Protein AF-A1HQV6-F1 (afdb_monomer)

Nearest PDB structures (foldseek):
  7wrs-assembly1_A  TM=8.060E-01  e=3.781E-03  Gallus gallus

Foldseek 3Di:
DDPVVVVVCVVVPVAPDCQPCPHPHPNNCVNVVDDPVNVVVVCVVCVPPPPPPPPDDDDDDDPDDDDD

Secondary structure (DSSP, 8-state):
--HHHHHHHHHTTSSSSTT-TTS-SHHHHHHTT--HHHHHHHHHHHTT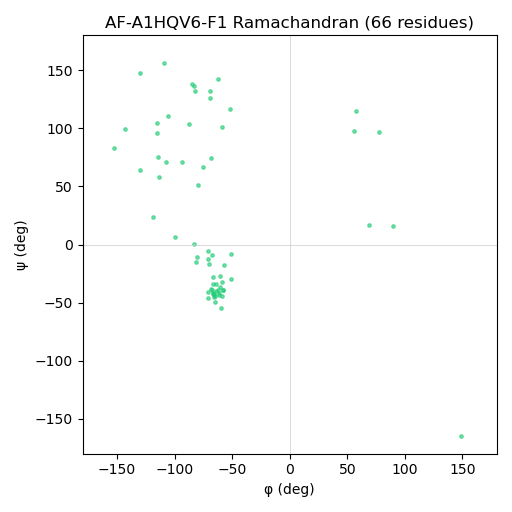--------------------

Mean predicted aligned error: 13.58 Å

Solvent-accessible surface area (backbone atoms only — not comparable to full-atom values): 4568 Å² total; per-residue (Å²): 137,61,72,68,60,59,51,51,38,45,77,69,59,79,41,93,43,72,53,26,66,87,38,100,36,74,51,1,42,47,68,65,66,54,52,72,63,61,52,49,56,48,52,64,72,50,71,82,65,85,81,76,83,84,82,82,86,82,82,81,88,78,91,75,84,78,80,133

Organism: NCBI:txid401526

pLDDT: mean 70.84, std 12.13, range [47.94, 84.94]

Radius of gyration: 21.43 Å; Cα contacts (8 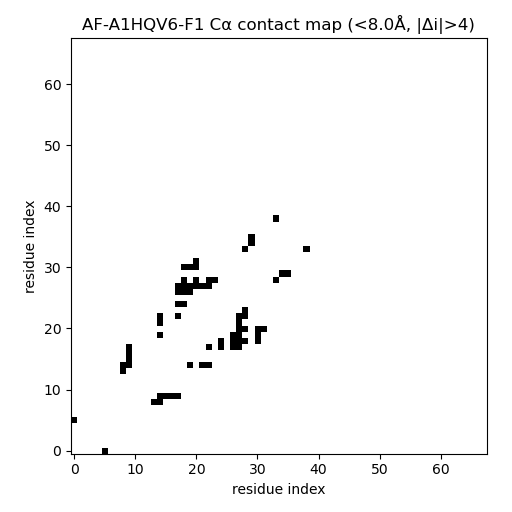Å, |Δi|>4): 34; chains: 1; bounding box: 46×43×52 Å

Structure (mmCIF, N/CA/C/O backbone):
data_AF-A1HQV6-F1
#
_entry.id   AF-A1HQV6-F1
#
loop_
_atom_site.group_PDB
_atom_site.id
_atom_site.type_symbol
_atom_site.label_atom_id
_atom_site.label_alt_id
_atom_site.label_comp_id
_atom_site.label_asym_id
_atom_site.label_entity_id
_atom_site.label_seq_id
_atom_site.pdbx_PDB_ins_code
_atom_site.Cartn_x
_atom_site.Cartn_y
_atom_site.Cartn_z
_atom_site.occupancy
_atom_site.B_iso_or_equiv
_atom_site.auth_seq_id
_atom_site.auth_comp_id
_atom_site.auth_asym_id
_atom_site.auth_atom_id
_atom_site.pdbx_PDB_model_num
ATOM 1 N N . MET A 1 1 ? 0.487 7.274 7.744 1.00 55.09 1 MET A N 1
ATOM 2 C CA . MET A 1 1 ? -0.725 6.651 8.328 1.00 55.09 1 MET A CA 1
ATOM 3 C C . MET A 1 1 ? -0.312 5.712 9.449 1.00 55.09 1 MET A C 1
ATOM 5 O O . MET A 1 1 ? 0.526 4.855 9.217 1.00 55.09 1 MET A O 1
ATOM 9 N N . SER A 1 2 ? -0.822 5.895 10.669 1.00 74.19 2 SER A N 1
ATOM 10 C CA . SER A 1 2 ? -0.433 5.044 11.804 1.00 74.19 2 SER A CA 1
ATOM 11 C C . SER A 1 2 ? -1.252 3.749 11.817 1.00 74.19 2 SER A C 1
ATOM 13 O O . SER A 1 2 ? -2.470 3.796 11.632 1.00 74.19 2 SER A O 1
ATOM 15 N N . LYS A 1 3 ? -0.604 2.603 12.069 1.00 70.81 3 LYS A N 1
ATOM 16 C CA . LYS A 1 3 ? -1.206 1.251 12.090 1.00 70.81 3 LYS A CA 1
ATOM 17 C C . LYS A 1 3 ? -2.467 1.158 12.969 1.00 70.81 3 LYS A C 1
ATOM 19 O O . LYS A 1 3 ? -3.382 0.407 12.643 1.00 70.81 3 LYS A O 1
ATOM 24 N N . ARG A 1 4 ? -2.563 1.972 14.033 1.00 79.25 4 ARG A N 1
ATOM 25 C CA . ARG A 1 4 ? -3.757 2.069 14.902 1.00 79.25 4 ARG A CA 1
ATOM 26 C C . ARG A 1 4 ? -5.007 2.560 14.168 1.00 79.25 4 ARG A C 1
ATOM 28 O O . ARG A 1 4 ? -6.083 2.036 14.419 1.00 79.25 4 ARG A O 1
ATOM 35 N N . LYS A 1 5 ? -4.878 3.530 13.256 1.00 78.56 5 LYS A N 1
ATOM 36 C CA . LYS A 1 5 ? -6.026 4.063 12.500 1.00 78.56 5 LYS A CA 1
ATOM 37 C C . LYS A 1 5 ? -6.584 3.023 11.527 1.00 78.56 5 LYS A C 1
ATOM 39 O O . LYS A 1 5 ? -7.793 2.908 11.406 1.00 78.56 5 LYS A O 1
ATOM 44 N N . LEU A 1 6 ? -5.709 2.234 10.896 1.00 78.38 6 LEU A N 1
ATOM 45 C CA . LEU A 1 6 ? -6.121 1.143 10.006 1.00 78.38 6 LEU A CA 1
ATOM 46 C C . LEU A 1 6 ? -6.866 0.040 10.768 1.00 78.38 6 LEU A C 1
ATOM 48 O O . LEU A 1 6 ? -7.922 -0.383 10.317 1.00 78.38 6 LEU A O 1
ATOM 52 N N . ARG A 1 7 ? -6.376 -0.366 11.950 1.00 79.88 7 ARG A N 1
ATOM 53 C CA . ARG A 1 7 ? -7.109 -1.316 12.808 1.00 79.88 7 ARG A CA 1
ATOM 54 C C . ARG A 1 7 ? -8.483 -0.792 13.201 1.00 79.88 7 ARG A C 1
ATOM 56 O O . ARG A 1 7 ? -9.445 -1.529 13.071 1.00 79.88 7 ARG A O 1
ATOM 63 N N . LEU A 1 8 ? -8.581 0.477 13.598 1.00 84.00 8 LEU A N 1
ATOM 64 C CA . LEU A 1 8 ? -9.858 1.079 13.978 1.00 84.00 8 LEU A CA 1
ATOM 65 C C . LEU A 1 8 ? -10.873 1.070 12.822 1.00 84.00 8 LEU A C 1
ATOM 67 O O . LEU A 1 8 ? -12.058 0.884 13.059 1.00 84.00 8 LEU A O 1
ATOM 71 N N . LEU A 1 9 ? -10.426 1.270 11.578 1.00 83.81 9 LEU A N 1
ATOM 72 C CA . LEU A 1 9 ? -11.297 1.224 10.397 1.00 83.81 9 LEU A CA 1
ATOM 73 C C . LEU A 1 9 ? -11.841 -0.185 10.128 1.00 83.81 9 LEU A C 1
ATOM 75 O O . LEU A 1 9 ? -13.013 -0.320 9.786 1.00 83.81 9 LEU A O 1
ATOM 79 N N . VAL A 1 10 ? -11.004 -1.209 10.318 1.00 80.75 10 VAL A N 1
ATOM 80 C CA . VAL A 1 10 ? -11.399 -2.620 10.187 1.00 80.75 10 VAL A CA 1
ATOM 81 C C . VAL A 1 10 ? -12.320 -3.033 11.341 1.00 80.75 10 VAL A C 1
ATOM 83 O O . VAL A 1 10 ? -13.368 -3.617 11.101 1.00 80.75 10 VAL A O 1
ATOM 86 N N . GLU A 1 11 ? -11.978 -2.675 12.582 1.00 83.75 11 GLU A N 1
ATOM 87 C CA . GLU A 1 11 ? -12.772 -2.987 13.782 1.00 83.75 11 GLU A CA 1
ATOM 88 C C . GLU A 1 11 ? -14.146 -2.296 13.765 1.00 83.75 11 GLU A C 1
ATOM 90 O O . GLU A 1 11 ? -15.129 -2.874 14.215 1.00 83.75 11 GLU A O 1
ATOM 95 N N . LYS A 1 12 ? -14.242 -1.084 13.205 1.00 84.50 12 LYS A N 1
ATOM 96 C CA . LYS A 1 12 ? -15.516 -0.366 13.037 1.00 84.50 12 LYS A CA 1
ATOM 97 C C . LYS A 1 12 ? -16.309 -0.784 11.788 1.00 84.50 12 LYS A C 1
ATOM 99 O O . LYS A 1 12 ? -17.364 -0.211 11.540 1.00 84.50 12 LYS A O 1
ATOM 104 N N . GLY A 1 13 ? -15.810 -1.732 10.991 1.00 79.94 13 GLY A N 1
ATOM 105 C CA . GLY A 1 13 ? -16.525 -2.270 9.829 1.00 79.94 13 GLY A CA 1
ATOM 106 C C . GLY A 1 13 ? -16.691 -1.302 8.652 1.00 79.94 13 GLY A C 1
ATOM 107 O O . GLY A 1 13 ? -17.506 -1.551 7.771 1.00 79.94 13 GLY A O 1
ATOM 108 N N . TYR A 1 14 ? -15.926 -0.204 8.594 1.00 80.31 14 TYR A N 1
ATOM 109 C CA . TYR A 1 14 ? -15.982 0.734 7.458 1.00 80.31 14 TYR A CA 1
ATOM 110 C C . TYR A 1 14 ? -15.392 0.153 6.165 1.00 80.31 14 TYR A C 1
ATOM 112 O O . TYR A 1 14 ? -15.600 0.707 5.084 1.00 80.31 14 TYR A O 1
ATOM 120 N N . VAL A 1 15 ? -14.621 -0.927 6.281 1.00 79.38 15 VAL A N 1
ATOM 121 C CA . VAL A 1 15 ? -13.984 -1.644 5.173 1.00 79.38 15 VAL A CA 1
ATOM 122 C C . VAL A 1 15 ? -14.283 -3.129 5.303 1.00 79.38 15 VAL A C 1
ATOM 124 O O . VAL A 1 15 ? -14.358 -3.649 6.416 1.00 79.38 15 VAL A O 1
ATOM 127 N N . SER A 1 16 ? -14.405 -3.831 4.175 1.00 78.19 16 SER A N 1
ATOM 128 C CA . SER A 1 16 ? -14.723 -5.268 4.172 1.00 78.19 16 SER A CA 1
ATOM 129 C C . SER A 1 16 ? -13.600 -6.146 4.745 1.00 78.19 16 SER A C 1
ATOM 131 O O . SER A 1 16 ? -13.776 -7.346 4.921 1.00 78.19 16 SER A O 1
ATOM 133 N N . GLY A 1 17 ? -12.424 -5.566 4.995 1.00 78.81 17 GLY A N 1
ATOM 134 C CA . GLY A 1 17 ? -11.265 -6.238 5.566 1.00 78.81 17 GLY A CA 1
ATOM 135 C C . GLY A 1 17 ? -9.956 -5.644 5.059 1.00 78.81 17 GLY A C 1
ATOM 136 O O . GLY A 1 17 ? -9.916 -4.563 4.472 1.00 78.81 17 GLY A O 1
ATOM 137 N N . TRP A 1 18 ? -8.865 -6.377 5.260 1.00 74.00 18 TRP A N 1
ATOM 138 C CA . TRP A 1 18 ? -7.528 -5.978 4.806 1.00 74.00 18 TRP A CA 1
ATOM 139 C C . TRP A 1 18 ? -7.340 -6.047 3.284 1.00 74.00 18 TRP A C 1
ATOM 141 O O . TRP A 1 18 ? -6.372 -5.486 2.768 1.00 74.00 18 TRP A O 1
ATOM 151 N N . ASP A 1 19 ? -8.284 -6.682 2.591 1.00 75.38 19 ASP A N 1
ATOM 152 C CA . ASP A 1 19 ? -8.299 -6.873 1.139 1.00 75.38 19 ASP A CA 1
ATOM 153 C C . ASP A 1 19 ? -9.208 -5.869 0.417 1.00 75.38 19 ASP A C 1
ATOM 155 O O . ASP A 1 19 ? -9.451 -6.004 -0.778 1.00 75.38 19 ASP A O 1
ATOM 159 N N . ASP A 1 20 ? -9.756 -4.881 1.126 1.00 81.12 20 ASP A N 1
ATOM 160 C CA . ASP A 1 20 ? -10.592 -3.842 0.525 1.00 81.12 20 ASP A CA 1
ATOM 161 C C . ASP A 1 20 ? -9.737 -2.912 -0.372 1.00 81.12 20 ASP A C 1
ATOM 163 O O . ASP A 1 20 ? -8.692 -2.434 0.080 1.00 81.12 20 ASP A O 1
ATOM 167 N N . PRO A 1 21 ? -10.148 -2.596 -1.618 1.00 74.75 21 PRO A N 1
ATOM 168 C CA . PRO A 1 21 ? -9.426 -1.679 -2.513 1.00 74.75 21 PRO A CA 1
ATOM 169 C C . PRO A 1 21 ? -9.194 -0.264 -1.954 1.00 74.75 21 PRO A C 1
ATOM 171 O O . PRO A 1 21 ? -8.361 0.480 -2.481 1.00 74.75 21 PRO A O 1
ATOM 174 N N . ARG A 1 22 ? -9.948 0.131 -0.919 1.00 77.19 22 ARG A N 1
ATOM 175 C CA . ARG A 1 22 ? -9.802 1.407 -0.199 1.00 77.19 22 ARG A CA 1
ATOM 176 C C . ARG A 1 22 ? -8.681 1.369 0.841 1.00 77.19 22 ARG A C 1
ATOM 178 O O . ARG A 1 22 ? -8.253 2.422 1.315 1.00 77.19 22 ARG A O 1
ATOM 185 N N . MET A 1 23 ? -8.199 0.178 1.198 1.00 78.69 23 MET A N 1
ATOM 186 C CA . MET A 1 23 ? -7.082 0.004 2.119 1.00 78.69 23 MET A CA 1
ATOM 187 C C . MET A 1 23 ? -5.748 0.170 1.378 1.00 78.69 23 MET A C 1
ATOM 189 O O . MET A 1 23 ? -5.535 -0.457 0.340 1.00 78.69 23 MET A O 1
ATOM 193 N N . PRO A 1 24 ? -4.800 0.964 1.915 1.00 74.50 24 PRO A N 1
ATOM 194 C CA . PRO A 1 24 ? -3.464 1.117 1.344 1.00 74.50 24 PRO A CA 1
ATOM 195 C C . PRO A 1 24 ? -2.569 -0.077 1.726 1.00 74.50 24 PRO A C 1
ATOM 197 O O . PRO A 1 24 ? -1.486 0.089 2.287 1.00 74.50 24 PRO A O 1
ATOM 200 N N . THR A 1 25 ? -3.058 -1.295 1.499 1.00 80.31 25 THR A N 1
ATOM 201 C CA . THR A 1 25 ? -2.354 -2.559 1.728 1.00 80.31 25 THR A CA 1
ATOM 202 C C . THR A 1 25 ? -1.994 -3.211 0.404 1.00 80.31 25 THR A C 1
ATOM 204 O O . THR A 1 25 ? -2.649 -2.995 -0.613 1.00 80.31 25 THR A O 1
ATOM 207 N N . ILE A 1 26 ? -0.971 -4.069 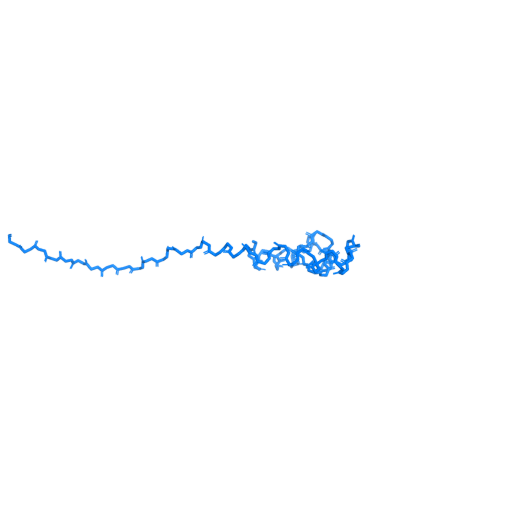0.420 1.00 74.69 26 ILE A N 1
ATOM 208 C CA . ILE A 1 26 ? -0.589 -4.853 -0.762 1.00 74.69 26 ILE A CA 1
ATOM 209 C C . ILE A 1 26 ? -1.775 -5.710 -1.229 1.00 74.69 26 ILE A C 1
ATOM 211 O O . ILE A 1 26 ? -2.034 -5.788 -2.425 1.00 74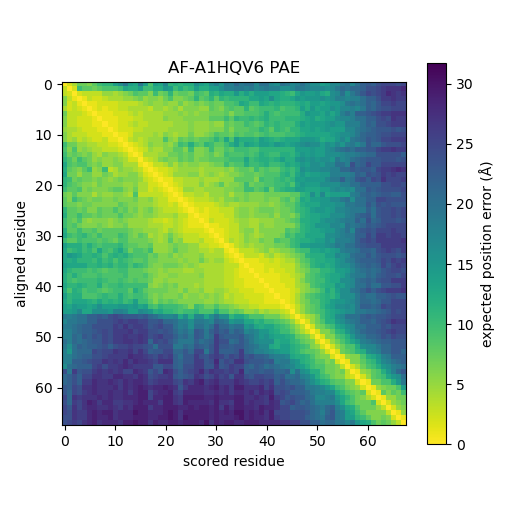.69 26 ILE A O 1
ATOM 215 N N . SER A 1 27 ? -2.546 -6.294 -0.306 1.00 76.69 27 SER A N 1
ATOM 216 C CA . SER A 1 27 ? 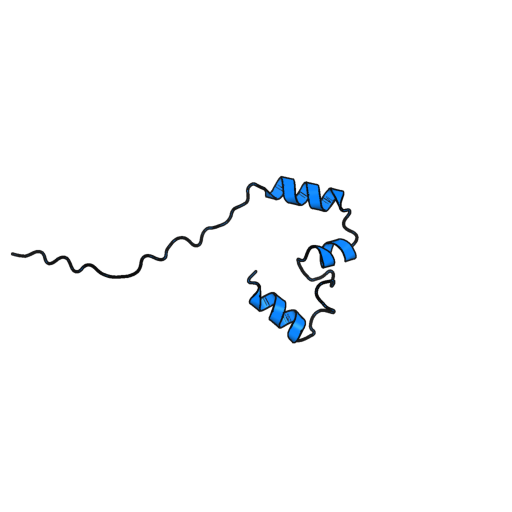-3.720 -7.096 -0.659 1.00 76.69 27 SER A CA 1
ATOM 217 C C . SER A 1 27 ? -4.852 -6.276 -1.288 1.00 76.69 27 SER A C 1
ATOM 219 O O . SER A 1 27 ? -5.414 -6.703 -2.295 1.00 76.69 27 SER A O 1
ATOM 221 N N . 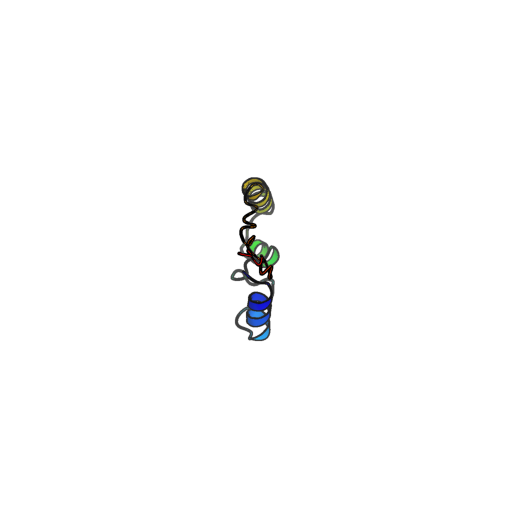GLY A 1 28 ? -5.139 -5.074 -0.768 1.00 80.19 28 GLY A N 1
ATOM 222 C CA . GLY A 1 28 ? -6.124 -4.160 -1.358 1.00 80.19 28 GLY A CA 1
ATOM 223 C C . GLY A 1 28 ? -5.719 -3.689 -2.757 1.00 80.19 28 GLY A C 1
ATOM 224 O O . GLY A 1 28 ? -6.539 -3.667 -3.674 1.00 80.19 28 GLY A O 1
ATOM 225 N N . LEU A 1 29 ? -4.428 -3.407 -2.964 1.00 79.06 29 LEU A N 1
ATOM 226 C CA . LEU A 1 29 ? -3.880 -3.076 -4.282 1.00 79.06 29 LEU A CA 1
ATOM 227 C C . LEU A 1 29 ? -3.966 -4.266 -5.250 1.00 79.06 29 LEU A C 1
ATOM 229 O O . LEU A 1 29 ? -4.393 -4.104 -6.390 1.00 79.06 29 LEU A O 1
ATOM 233 N N . ARG A 1 30 ? -3.661 -5.486 -4.800 1.00 77.44 30 ARG A N 1
ATOM 234 C CA . ARG A 1 30 ? -3.827 -6.689 -5.633 1.00 77.44 30 ARG A CA 1
ATOM 235 C C . ARG A 1 30 ? -5.286 -6.902 -6.041 1.00 77.44 30 ARG A C 1
ATOM 237 O O . ARG A 1 30 ? -5.548 -7.152 -7.213 1.00 77.44 30 ARG A O 1
ATOM 244 N N . ARG A 1 31 ? -6.247 -6.732 -5.123 1.00 79.88 31 ARG A N 1
ATOM 245 C CA . ARG A 1 31 ? -7.686 -6.849 -5.432 1.00 79.88 31 ARG A CA 1
ATOM 246 C C . ARG A 1 31 ? -8.189 -5.750 -6.371 1.00 79.88 31 ARG A C 1
ATOM 248 O O . ARG A 1 31 ? -9.125 -5.975 -7.129 1.00 79.88 31 ARG A O 1
ATOM 255 N N . ARG A 1 32 ? -7.554 -4.577 -6.352 1.00 79.50 32 ARG A N 1
ATOM 256 C CA . ARG A 1 32 ? -7.845 -3.466 -7.267 1.00 79.50 32 ARG A CA 1
ATOM 257 C C . ARG A 1 32 ? -7.382 -3.727 -8.711 1.00 79.50 32 ARG A C 1
ATOM 259 O O . ARG A 1 32 ? -7.700 -2.930 -9.585 1.00 79.50 32 ARG A O 1
ATOM 266 N N . GLY A 1 33 ? -6.678 -4.833 -8.967 1.00 82.12 33 GLY A N 1
ATOM 267 C CA . GLY A 1 33 ? -6.214 -5.219 -10.301 1.00 82.12 33 GLY A CA 1
ATOM 268 C C . GLY A 1 33 ? -4.832 -4.676 -10.656 1.00 82.12 33 GLY A C 1
ATOM 269 O O . GLY A 1 33 ? -4.463 -4.672 -11.826 1.00 82.12 33 GLY A O 1
ATOM 270 N N . TYR A 1 34 ? -4.051 -4.214 -9.671 1.00 79.94 34 TYR A N 1
ATOM 271 C CA . TYR A 1 34 ? -2.664 -3.841 -9.932 1.00 79.94 34 TYR A CA 1
ATOM 272 C C . TYR A 1 34 ? -1.830 -5.085 -10.239 1.00 79.94 34 TYR A C 1
ATOM 274 O O . TYR A 1 34 ? -1.777 -6.034 -9.451 1.00 79.94 34 TYR A O 1
ATOM 282 N N . THR A 1 35 ? -1.149 -5.051 -11.381 1.00 84.94 35 THR A N 1
ATOM 283 C CA . THR A 1 35 ? -0.193 -6.080 -11.787 1.00 84.94 35 THR A CA 1
ATOM 284 C C . THR A 1 35 ? 0.977 -6.143 -10.802 1.00 84.94 35 THR A C 1
ATOM 286 O O . THR A 1 35 ? 1.444 -5.092 -10.342 1.00 84.94 35 THR A O 1
ATOM 289 N N . PRO A 1 36 ? 1.498 -7.339 -10.493 1.00 79.81 36 PRO A N 1
ATOM 290 C CA . PRO A 1 36 ? 2.646 -7.486 -9.606 1.00 79.81 36 PRO A CA 1
ATOM 291 C C . PRO A 1 36 ? 3.902 -6.781 -10.141 1.00 79.81 36 PRO A C 1
ATOM 293 O O . PRO A 1 36 ? 4.740 -6.369 -9.344 1.00 79.81 36 PRO A O 1
ATOM 296 N N . GLU A 1 37 ? 4.055 -6.615 -11.461 1.00 84.19 37 GLU A N 1
ATOM 297 C CA . GLU A 1 37 ? 5.105 -5.786 -12.079 1.00 84.19 37 GLU A CA 1
ATOM 298 C C . GLU A 1 37 ? 5.001 -4.327 -11.620 1.00 84.19 37 GLU A C 1
ATOM 300 O O . GLU A 1 37 ? 5.932 -3.813 -11.015 1.00 84.19 37 GLU A O 1
ATOM 305 N N . ALA A 1 38 ? 3.834 -3.697 -11.782 1.00 82.00 38 ALA A N 1
ATOM 306 C CA . ALA A 1 38 ? 3.620 -2.304 -11.378 1.00 82.00 38 ALA A CA 1
ATOM 307 C C . ALA A 1 38 ? 3.860 -2.052 -9.877 1.00 82.00 38 ALA A C 1
ATOM 309 O O . ALA A 1 38 ? 4.295 -0.967 -9.497 1.00 82.00 38 ALA A O 1
ATOM 310 N N . ILE A 1 39 ? 3.590 -3.039 -9.012 1.00 79.94 39 ILE A N 1
ATOM 311 C CA . ILE A 1 39 ? 3.877 -2.933 -7.571 1.00 79.94 39 ILE A CA 1
ATOM 312 C C . ILE A 1 39 ? 5.389 -2.974 -7.314 1.00 79.94 39 ILE A C 1
ATOM 314 O O . ILE A 1 39 ? 5.879 -2.205 -6.489 1.00 79.94 39 ILE A O 1
ATOM 318 N N . ARG A 1 40 ? 6.126 -3.842 -8.020 1.00 82.50 40 ARG A N 1
ATOM 319 C CA . ARG A 1 40 ? 7.592 -3.928 -7.929 1.00 82.50 40 ARG A CA 1
ATOM 320 C C . ARG A 1 40 ? 8.240 -2.645 -8.439 1.00 82.50 40 ARG A C 1
ATOM 322 O O . ARG A 1 40 ? 8.966 -2.014 -7.682 1.00 82.50 40 ARG A O 1
ATOM 329 N N . ASP A 1 41 ? 7.836 -2.175 -9.616 1.00 84.19 41 ASP A N 1
ATOM 330 C CA . ASP A 1 41 ? 8.295 -0.903 -10.181 1.00 84.19 41 ASP A CA 1
ATOM 331 C C . ASP A 1 41 ? 7.998 0.280 -9.247 1.00 84.19 41 ASP A C 1
ATOM 333 O O . ASP A 1 41 ? 8.807 1.195 -9.101 1.00 84.19 41 ASP A O 1
ATOM 337 N N . PHE A 1 42 ? 6.835 0.281 -8.589 1.00 79.81 42 PHE A N 1
ATOM 338 C CA . PHE A 1 42 ? 6.478 1.289 -7.592 1.00 79.81 42 PHE A CA 1
ATOM 339 C C . PHE A 1 42 ? 7.381 1.222 -6.356 1.00 79.81 42 PHE A C 1
ATOM 341 O O . PHE A 1 42 ? 7.857 2.258 -5.896 1.00 79.81 42 PHE A O 1
ATOM 348 N N . CYS A 1 43 ? 7.642 0.025 -5.825 1.00 77.88 43 CYS A N 1
ATOM 349 C CA . CYS A 1 43 ? 8.561 -0.173 -4.705 1.00 77.88 43 CYS A CA 1
ATOM 350 C C . CYS A 1 43 ? 9.991 0.264 -5.049 1.00 77.88 43 CYS A C 1
ATOM 352 O O . CYS A 1 43 ? 10.613 0.955 -4.240 1.00 77.88 43 CYS A O 1
ATOM 354 N N . ASP A 1 44 ? 10.467 -0.058 -6.251 1.00 80.62 44 ASP A N 1
ATOM 355 C CA . ASP A 1 44 ? 11.798 0.314 -6.732 1.00 80.62 44 ASP A CA 1
ATOM 356 C C . ASP A 1 44 ? 11.917 1.833 -6.911 1.00 80.62 44 ASP A C 1
ATOM 358 O O . ASP A 1 44 ? 12.883 2.447 -6.454 1.00 80.62 44 ASP A O 1
ATOM 362 N N . ARG A 1 45 ? 10.884 2.481 -7.466 1.00 73.88 45 ARG A N 1
ATOM 363 C CA . ARG A 1 45 ? 10.815 3.950 -7.585 1.00 73.88 45 ARG A CA 1
ATOM 364 C C . ARG A 1 45 ? 10.709 4.659 -6.232 1.00 73.88 45 ARG A C 1
ATOM 366 O O . ARG A 1 45 ? 11.242 5.754 -6.074 1.00 73.88 45 ARG A O 1
ATOM 373 N N . ILE A 1 46 ? 10.031 4.067 -5.247 1.00 71.94 46 ILE A N 1
ATOM 374 C CA . ILE A 1 46 ? 9.866 4.640 -3.898 1.00 71.94 46 ILE A CA 1
ATOM 375 C C . ILE A 1 46 ? 11.086 4.414 -2.991 1.00 71.94 46 ILE A C 1
ATOM 377 O O . ILE A 1 46 ? 11.192 5.071 -1.950 1.00 71.94 46 ILE A O 1
ATOM 381 N N . GLY A 1 47 ? 12.049 3.576 -3.389 1.00 58.75 47 GLY A N 1
ATOM 382 C CA . GLY A 1 47 ? 13.252 3.213 -2.625 1.00 58.75 47 GLY A CA 1
ATOM 383 C C . GLY A 1 47 ? 14.108 4.363 -2.060 1.00 58.75 47 GLY A C 1
ATOM 384 O O . GLY A 1 47 ? 14.981 4.109 -1.233 1.00 58.75 47 GLY A O 1
ATOM 385 N N . VAL A 1 48 ? 13.839 5.630 -2.406 1.00 54.50 48 VAL A N 1
ATOM 386 C CA . VAL A 1 48 ? 14.547 6.828 -1.903 1.00 54.50 48 VAL A CA 1
ATOM 387 C C . VAL A 1 48 ? 13.629 7.807 -1.144 1.00 54.50 48 VAL A C 1
ATOM 389 O O . VAL A 1 48 ? 13.942 8.980 -0.990 1.00 54.50 48 VAL A O 1
ATOM 392 N N . ALA A 1 49 ? 12.499 7.363 -0.593 1.00 52.31 49 ALA A N 1
ATOM 393 C CA . ALA A 1 49 ? 11.686 8.200 0.297 1.00 52.31 49 ALA A CA 1
ATOM 394 C C . ALA A 1 49 ? 11.674 7.665 1.736 1.00 52.31 49 ALA A C 1
ATOM 396 O O . ALA A 1 49 ? 10.615 7.421 2.318 1.00 52.31 49 ALA A O 1
ATOM 397 N N . LYS A 1 50 ? 12.851 7.534 2.371 1.00 51.97 50 LYS A N 1
ATOM 398 C CA . LYS A 1 50 ? 12.923 7.503 3.845 1.00 51.97 50 LYS A CA 1
ATOM 399 C C . LYS A 1 50 ? 12.546 8.881 4.398 1.00 51.97 50 LYS A C 1
ATOM 401 O O . LYS A 1 50 ? 13.385 9.613 4.912 1.00 51.97 50 LYS A O 1
ATOM 406 N N . SER A 1 51 ? 11.266 9.228 4.369 1.00 55.38 51 SER A N 1
ATOM 407 C CA . SER A 1 51 ? 10.719 10.336 5.152 1.00 55.38 51 SER A CA 1
ATOM 408 C C . SER A 1 51 ? 10.591 9.902 6.617 1.00 55.38 51 SER A C 1
ATOM 410 O O . SER A 1 51 ? 9.510 9.755 7.180 1.00 55.38 51 SER A O 1
ATOM 412 N N . LYS A 1 52 ? 11.742 9.678 7.263 1.00 55.88 52 LYS A N 1
ATOM 413 C CA . LYS A 1 52 ? 11.858 9.665 8.723 1.00 55.88 52 LYS A CA 1
ATOM 414 C C . LYS A 1 52 ? 12.269 11.061 9.184 1.00 55.88 52 LYS A C 1
ATOM 416 O O . LYS A 1 52 ? 13.391 11.261 9.625 1.00 55.88 52 LYS A O 1
ATOM 421 N N . GLN A 1 53 ? 11.364 12.031 9.090 1.00 58.19 53 GLN A N 1
ATOM 422 C CA . GLN A 1 53 ? 11.519 13.302 9.804 1.00 58.19 53 GLN A CA 1
ATOM 423 C C . GLN A 1 53 ? 10.521 13.366 10.960 1.00 58.19 53 GLN A C 1
ATOM 425 O O . GLN A 1 53 ? 9.550 14.108 10.952 1.00 58.19 53 GLN A O 1
ATOM 430 N N . HIS A 1 54 ? 10.771 12.555 11.983 1.00 54.69 54 HIS A N 1
ATOM 431 C CA . HIS A 1 54 ? 10.359 12.902 13.339 1.00 54.69 54 HIS A CA 1
ATOM 432 C C . HIS A 1 54 ? 11.570 12.711 14.244 1.00 54.69 54 HIS A C 1
ATOM 434 O O . HIS A 1 54 ? 11.640 11.805 15.066 1.00 54.69 54 HIS A O 1
ATOM 440 N N . GLY A 1 55 ? 12.589 13.524 13.986 1.00 57.44 55 GLY A N 1
ATOM 441 C CA . GLY A 1 55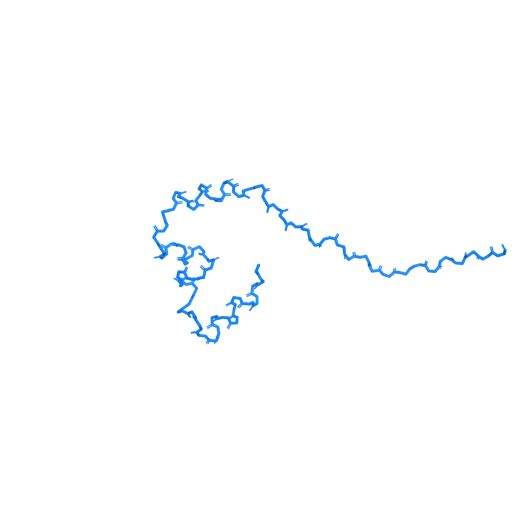 ? 13.776 13.612 14.813 1.00 57.44 55 GLY A CA 1
ATOM 442 C C . GLY A 1 55 ? 13.846 14.990 15.442 1.00 57.44 55 GLY A C 1
ATOM 443 O O . GLY A 1 55 ? 14.630 15.796 14.968 1.00 57.44 55 GLY A O 1
ATOM 444 N N . ARG A 1 56 ? 13.022 15.250 16.467 1.00 47.94 56 ARG A N 1
ATOM 445 C CA . ARG A 1 56 ? 13.368 16.110 17.616 1.00 47.94 56 ARG A CA 1
ATOM 446 C C . ARG A 1 56 ? 12.557 15.675 18.838 1.00 47.94 56 ARG A C 1
ATOM 448 O O . ARG A 1 56 ? 11.530 16.258 19.158 1.00 47.94 56 ARG A O 1
ATOM 455 N N . TYR A 1 57 ? 13.053 14.653 19.523 1.00 56.69 57 TYR A N 1
ATOM 456 C CA . TYR A 1 57 ? 12.911 14.557 20.973 1.00 56.69 57 TYR A CA 1
ATOM 457 C C . TYR A 1 57 ? 14.290 14.895 21.541 1.00 56.69 57 TYR A C 1
ATOM 459 O O . TYR A 1 57 ? 15.230 14.133 21.343 1.00 56.69 57 TYR A O 1
ATOM 467 N N . CYS A 1 58 ? 14.428 16.049 22.192 1.00 48.91 58 CYS A N 1
ATOM 468 C CA . CYS A 1 58 ? 15.528 16.295 23.122 1.00 48.91 58 CYS A CA 1
ATOM 469 C C . CYS A 1 58 ? 14.892 16.478 24.507 1.00 48.91 58 CYS A C 1
ATOM 471 O O . CYS A 1 58 ? 14.225 17.494 24.720 1.00 48.91 58 CYS A O 1
ATOM 473 N N . PRO A 1 59 ? 14.986 15.484 25.407 1.00 63.97 59 PRO A N 1
ATOM 474 C CA . PRO A 1 59 ? 14.470 15.597 26.760 1.00 63.97 59 PRO A CA 1
ATOM 475 C C . PRO A 1 59 ? 15.504 16.269 27.685 1.00 63.97 59 PRO A C 1
ATOM 477 O O . PRO A 1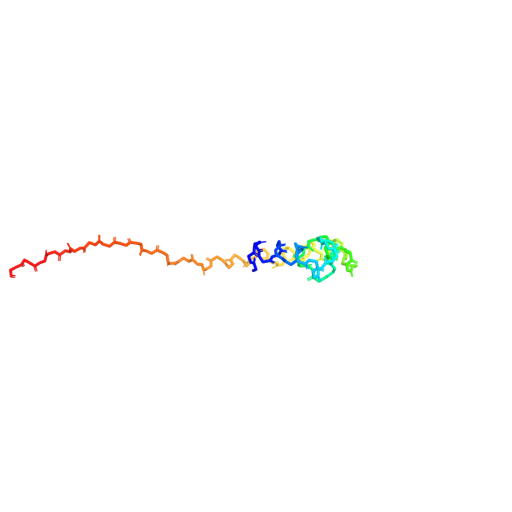 59 ? 16.684 15.945 27.646 1.00 63.97 59 PRO A O 1
ATOM 480 N N . THR A 1 60 ? 15.011 17.167 28.544 1.00 55.03 60 THR A N 1
ATOM 481 C CA . THR A 1 60 ? 15.517 17.510 29.894 1.00 55.03 60 THR A CA 1
ATOM 482 C C . THR A 1 60 ? 16.961 18.009 30.093 1.00 55.03 60 THR A C 1
ATOM 484 O O . THR A 1 60 ? 17.914 17.243 30.076 1.00 55.03 60 THR A O 1
ATOM 487 N N . GLY A 1 61 ? 17.064 19.273 30.528 1.00 56.44 61 GLY A N 1
ATOM 488 C CA . GLY A 1 61 ? 17.675 19.614 31.821 1.00 56.44 61 GLY A CA 1
ATOM 489 C C . GLY A 1 61 ? 19.201 19.618 31.939 1.00 56.44 61 GLY A C 1
ATOM 490 O O . GLY A 1 61 ? 19.811 18.633 32.337 1.00 56.44 61 GLY A O 1
ATOM 491 N N . THR A 1 62 ? 19.811 20.797 31.812 1.00 52.72 62 THR A N 1
ATOM 492 C CA . THR A 1 62 ? 20.955 21.149 32.665 1.00 52.72 62 THR A CA 1
ATOM 493 C C . THR A 1 62 ? 20.881 22.636 33.000 1.00 52.72 62 THR A C 1
ATOM 495 O O . THR A 1 62 ? 21.247 23.484 32.189 1.00 52.72 62 THR A O 1
ATOM 498 N N . LEU A 1 63 ? 20.380 22.951 34.203 1.00 59.06 63 LEU A N 1
ATOM 499 C CA . LEU A 1 63 ? 20.661 24.224 34.86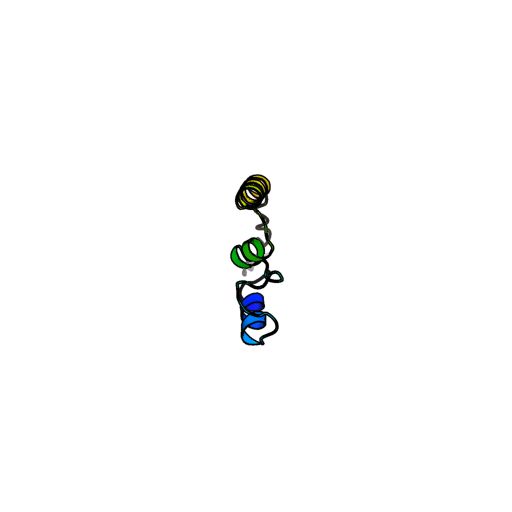3 1.00 59.06 63 LEU A CA 1
ATOM 500 C C . LEU A 1 63 ? 22.184 24.318 35.020 1.00 59.06 63 LEU A C 1
ATOM 502 O O . LEU A 1 63 ? 22.753 23.703 35.917 1.00 59.06 63 LEU A O 1
ATOM 506 N N . HIS A 1 64 ? 22.851 25.071 34.150 1.00 54.50 64 HIS A N 1
ATOM 507 C CA . HIS A 1 64 ? 24.194 25.545 34.449 1.00 54.50 64 HIS A CA 1
ATOM 508 C C . HIS A 1 64 ? 24.074 26.864 35.197 1.00 54.50 64 HIS A C 1
ATOM 510 O O . HIS A 1 64 ? 23.824 27.919 34.619 1.00 54.50 64 HIS A O 1
ATOM 516 N N . SER A 1 65 ? 24.286 26.773 36.506 1.00 54.91 65 SER A N 1
ATOM 517 C CA . SER A 1 65 ? 24.720 27.887 37.332 1.00 54.91 65 SER A CA 1
ATOM 518 C C . SER A 1 65 ? 25.967 28.542 36.714 1.00 54.91 65 SER A C 1
ATOM 520 O O . SER A 1 65 ? 27.032 27.923 36.656 1.00 54.91 65 SER A O 1
ATOM 522 N N . ARG A 1 66 ? 25.863 29.803 36.307 1.00 52.31 66 ARG A N 1
ATOM 523 C CA . ARG A 1 66 ? 26.962 30.778 36.371 1.00 52.31 66 ARG A CA 1
ATOM 524 C C . ARG A 1 66 ? 26.455 31.821 37.366 1.00 52.31 66 ARG A C 1
ATOM 526 O O . ARG A 1 66 ? 25.467 32.477 37.075 1.00 52.31 66 ARG A O 1
ATOM 533 N N . ARG A 1 67 ? 26.797 31.758 38.653 1.00 50.00 67 ARG A N 1
ATOM 534 C CA . ARG A 1 67 ? 28.115 31.926 39.283 1.00 50.00 67 ARG A CA 1
ATOM 535 C C . ARG A 1 67 ? 28.718 33.284 38.898 1.00 50.00 67 ARG A C 1
ATOM 537 O O . ARG A 1 67 ? 29.314 33.378 37.833 1.00 50.00 67 ARG A O 1
ATOM 544 N N . SER A 1 68 ? 28.514 34.216 39.837 1.00 48.84 68 SER A N 1
ATOM 545 C CA . SER A 1 68 ? 29.258 35.448 40.149 1.00 48.84 68 SER A CA 1
ATOM 546 C C . SER A 1 68 ? 29.269 36.575 39.126 1.00 48.84 68 SER A C 1
ATOM 548 O O . SER A 1 68 ? 29.770 36.371 38.005 1.00 48.84 68 SER A O 1
#

Sequence (68 aa):
MSKRKLRLLVEKGYVSGWDDPRMPTISGLRRRGYTPEAIRDFCDRIGVAKSKQHGRYCPTGTLHSRRS

InterPro domains:
  IPR020058 Glutamyl/glutaminyl-tRNA synthetase, class Ib, catalytic domain [PF00749] (1-53)
  IPR020061 Glutamine-tRNA ligase, alpha-bundle domain superfamily [G3DSA:1.10.1160.10] (1-58)
  IPR050132 Glutamine/Glutamate--tRNA Ligase [PTHR43097] (1-52)